Protein AF-A0A1W0A2E3-F1 (afdb_monomer)

Foldseek 3Di:
DLVVVCLVFVQPQLSVQLVVLDDAPDDVSSVVSSVVSVVVDDPVSVVRRVVLADDLQCLVVQCPDDPDNHDPVSSVVSVVVNPDDPVSSVVPD

Mean predicted aligned error: 9.78 Å

InterPro domains:
  IPR018020 Oxo-4-hydroxy-4-carboxy-5-ureidoimidazoline decarboxylase [PF09349] (3-93)
  IPR036778 Oxo-4-hydroxy-4-carboxy-5-ureidoimidazoline decarboxylase superfamily [G3DSA:1.10.3330.10] (1-93)
  IPR036778 Oxo-4-hydroxy-4-carboxy-5-ureidoimidazoline decarboxylase superfamily [SSF158694] (5-92)

Solvent-accessible surface area (backbone atoms only — not comparable to full-atom values): 5606 Å² total; per-residue (Å²): 104,70,66,62,38,39,75,75,39,45,17,68,65,47,38,49,48,54,64,69,61,56,81,64,92,44,71,69,53,43,52,53,52,48,54,58,31,59,74,70,53,52,74,67,43,50,53,42,26,58,68,61,54,80,56,74,83,46,52,78,70,25,61,80,35,101,86,51,73,57,51,75,64,58,43,58,71,45,48,74,65,67,68,50,56,71,72,62,56,65,71,74,114

Structure (mmCIF, N/CA/C/O backbone):
data_AF-A0A1W0A2E3-F1
#
_entry.id   AF-A0A1W0A2E3-F1
#
loop_
_atom_site.group_PDB
_atom_site.id
_atom_site.type_symbol
_atom_site.label_atom_id
_atom_site.label_alt_id
_atom_site.label_comp_id
_atom_site.label_asym_id
_atom_site.label_entity_id
_atom_site.label_seq_id
_atom_site.pdbx_PDB_ins_code
_atom_site.Cartn_x
_atom_site.Cartn_y
_atom_site.Cartn_z
_atom_site.occupancy
_atom_site.B_iso_or_equiv
_atom_site.auth_seq_id
_atom_site.auth_comp_id
_atom_site.auth_asym_id
_atom_site.auth_atom_id
_atom_site.pdbx_PDB_model_num
ATOM 1 N N . MET A 1 1 ? -10.979 8.572 -1.189 1.00 76.12 1 MET A N 1
ATOM 2 C CA . MET A 1 1 ? -10.375 7.562 -0.291 1.00 76.12 1 MET A CA 1
ATOM 3 C C . MET A 1 1 ? -9.746 6.413 -1.059 1.00 76.12 1 MET A C 1
ATOM 5 O O . MET A 1 1 ? -8.562 6.217 -0.873 1.00 76.12 1 MET A O 1
ATOM 9 N N . GLU A 1 2 ? -10.468 5.689 -1.922 1.00 86.38 2 GLU A N 1
ATOM 10 C CA . GLU A 1 2 ? -9.844 4.666 -2.787 1.00 86.38 2 GLU A CA 1
ATOM 11 C C . GLU A 1 2 ? -8.735 5.260 -3.668 1.00 86.38 2 GLU A C 1
ATOM 13 O O . GLU A 1 2 ? -7.612 4.779 -3.641 1.00 86.38 2 GLU A O 1
ATOM 18 N N . GLU A 1 3 ? -9.020 6.375 -4.345 1.00 84.12 3 GLU A N 1
ATOM 19 C CA . GLU A 1 3 ? -8.041 7.123 -5.149 1.00 84.12 3 GLU A CA 1
ATOM 20 C C . GLU A 1 3 ? -6.812 7.560 -4.330 1.00 84.12 3 GLU A C 1
ATOM 22 O O . GLU A 1 3 ? -5.686 7.336 -4.743 1.00 84.12 3 GLU A O 1
ATOM 27 N N . GLN A 1 4 ? -7.017 8.059 -3.107 1.00 86.31 4 GLN A N 1
ATOM 28 C CA . GLN A 1 4 ? -5.932 8.462 -2.197 1.00 86.31 4 GLN A CA 1
ATOM 29 C C . GLN A 1 4 ? -5.091 7.271 -1.704 1.00 86.31 4 GLN A C 1
ATOM 31 O O . GLN A 1 4 ? -3.897 7.406 -1.465 1.00 86.31 4 GLN A O 1
ATOM 36 N N . LEU A 1 5 ? -5.703 6.095 -1.532 1.00 88.94 5 LEU A N 1
ATOM 37 C CA . LEU A 1 5 ? -4.972 4.865 -1.222 1.00 88.94 5 LEU A CA 1
ATOM 38 C C . LEU A 1 5 ? -4.207 4.360 -2.452 1.00 88.94 5 LEU A C 1
ATOM 40 O O . LEU A 1 5 ? -3.102 3.853 -2.297 1.00 88.94 5 LEU A O 1
ATOM 44 N N . ARG A 1 6 ? -4.759 4.544 -3.658 1.00 87.94 6 ARG A N 1
ATOM 45 C CA . ARG A 1 6 ? -4.101 4.217 -4.932 1.00 87.94 6 ARG A CA 1
ATOM 46 C C . ARG A 1 6 ? -2.880 5.103 -5.196 1.00 87.94 6 ARG A C 1
ATOM 48 O O . ARG A 1 6 ? -1.900 4.613 -5.741 1.00 87.94 6 ARG A O 1
ATOM 55 N N . GLU A 1 7 ? -2.922 6.370 -4.780 1.00 83.94 7 GLU A N 1
ATOM 56 C CA . GLU A 1 7 ? -1.757 7.271 -4.787 1.00 83.94 7 GLU A CA 1
ATOM 57 C C . GLU A 1 7 ? -0.654 6.809 -3.819 1.00 83.94 7 GLU A C 1
ATOM 59 O O . GLU A 1 7 ? 0.520 7.045 -4.075 1.00 83.94 7 GLU A O 1
ATOM 64 N N . CYS A 1 8 ? -1.012 6.130 -2.722 1.00 86.12 8 CYS A N 1
ATOM 65 C CA . CYS A 1 8 ? -0.049 5.583 -1.760 1.00 86.12 8 CYS A CA 1
ATOM 66 C C . CYS A 1 8 ? 0.551 4.243 -2.215 1.00 86.12 8 CYS A C 1
ATOM 68 O O . CYS A 1 8 ? 1.708 3.955 -1.922 1.00 86.12 8 CYS A O 1
ATOM 70 N N . CYS A 1 9 ? -0.242 3.398 -2.876 1.00 90.38 9 CYS A N 1
ATOM 71 C CA . CYS A 1 9 ? 0.195 2.106 -3.390 1.00 90.38 9 CYS A CA 1
ATOM 72 C C . CYS A 1 9 ? -0.596 1.743 -4.650 1.00 90.38 9 CYS A C 1
ATOM 74 O O . CYS A 1 9 ? -1.827 1.653 -4.635 1.00 90.38 9 CYS A O 1
ATOM 76 N N . GLY A 1 10 ? 0.123 1.469 -5.740 1.00 90.81 10 GLY A N 1
ATOM 77 C CA . GLY A 1 10 ? -0.475 1.151 -7.036 1.00 90.81 10 GLY A CA 1
ATOM 78 C C . GLY A 1 10 ? -1.246 -0.172 -7.101 1.00 90.81 10 GLY A C 1
ATOM 79 O O . GLY A 1 10 ? -2.042 -0.351 -8.027 1.00 90.81 10 GLY A O 1
ATOM 80 N N . SER A 1 11 ? -1.042 -1.073 -6.129 1.00 96.50 11 SER A N 1
ATOM 81 C CA . SER A 1 11 ? -1.683 -2.393 -6.081 1.00 96.50 11 SER A CA 1
ATOM 82 C C . SER A 1 11 ? -3.180 -2.287 -5.794 1.00 96.50 11 SER A C 1
ATOM 84 O O . SER A 1 11 ? -3.609 -1.835 -4.728 1.00 96.50 11 SER A O 1
ATOM 86 N N . SER A 1 12 ? -3.994 -2.804 -6.711 1.00 95.69 12 SER A N 1
ATOM 87 C CA . SER A 1 12 ? -5.450 -2.847 -6.565 1.00 95.69 12 SER A CA 1
ATOM 88 C C . SER A 1 12 ? -5.872 -3.737 -5.389 1.00 95.69 12 SER A C 1
ATOM 90 O O . SER A 1 12 ? -6.829 -3.424 -4.673 1.00 95.69 12 SER A O 1
ATOM 92 N N . ARG A 1 13 ? -5.141 -4.834 -5.142 1.00 97.50 13 ARG A N 1
ATOM 93 C CA . ARG A 1 13 ? -5.389 -5.729 -4.000 1.00 97.50 13 ARG A CA 1
ATOM 94 C C . ARG A 1 13 ? -5.093 -5.037 -2.675 1.00 97.50 13 ARG A C 1
ATOM 96 O O . ARG A 1 13 ? -5.914 -5.131 -1.764 1.00 97.50 13 ARG A O 1
ATOM 103 N N . TRP A 1 14 ? -3.971 -4.327 -2.573 1.00 98.00 14 TRP A N 1
ATOM 104 C CA . TRP A 1 14 ? -3.624 -3.583 -1.362 1.00 98.00 14 TRP A CA 1
ATOM 105 C C . TRP A 1 14 ? -4.685 -2.536 -1.017 1.00 98.00 14 TRP A C 1
ATOM 107 O O . TRP A 1 14 ? -5.174 -2.492 0.113 1.00 98.00 14 TRP A O 1
ATOM 117 N N . VAL A 1 15 ? -5.119 -1.751 -2.011 1.00 96.81 15 VAL A N 1
ATOM 118 C CA . VAL A 1 15 ? -6.164 -0.731 -1.830 1.00 96.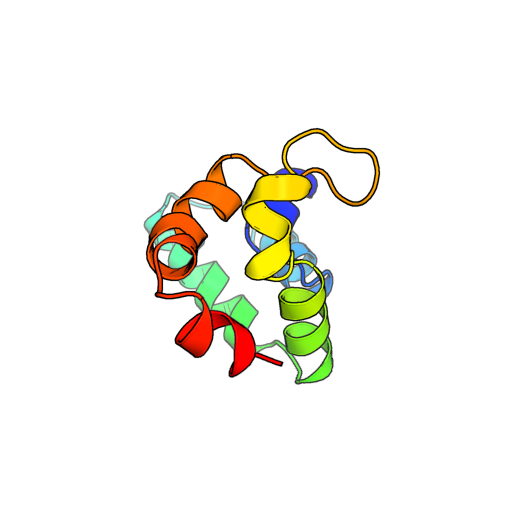81 15 VAL A CA 1
ATOM 119 C C . VAL A 1 15 ? -7.456 -1.357 -1.307 1.00 96.81 15 VAL A C 1
ATOM 121 O O . VAL A 1 15 ? -8.051 -0.838 -0.362 1.00 96.81 15 VAL A O 1
ATOM 124 N N . ARG A 1 16 ? -7.868 -2.504 -1.858 1.00 97.62 16 ARG A N 1
ATOM 125 C CA . ARG A 1 16 ? -9.052 -3.232 -1.386 1.00 97.62 16 ARG A CA 1
ATOM 126 C C . ARG A 1 16 ? -8.908 -3.697 0.064 1.00 97.62 16 ARG A C 1
ATOM 128 O O . ARG A 1 16 ? -9.801 -3.437 0.865 1.00 97.62 16 ARG A O 1
ATOM 135 N N . LEU A 1 17 ? -7.777 -4.311 0.414 1.00 97.62 17 LEU A N 1
ATOM 136 C CA . LEU A 1 17 ? -7.497 -4.751 1.785 1.00 97.62 17 LEU A CA 1
ATOM 137 C C . LEU A 1 17 ? -7.522 -3.580 2.775 1.00 97.62 17 LEU A C 1
ATOM 139 O O . LEU A 1 17 ? -8.033 -3.721 3.882 1.00 97.62 17 LEU A O 1
ATOM 143 N N . MET A 1 18 ? -7.018 -2.410 2.385 1.00 97.56 18 MET A N 1
ATOM 144 C CA . MET A 1 18 ? -7.070 -1.210 3.222 1.00 97.56 18 MET A CA 1
ATOM 145 C C . MET A 1 18 ? -8.490 -0.655 3.373 1.00 97.56 18 MET A C 1
ATOM 147 O O . MET A 1 18 ? -8.872 -0.227 4.463 1.00 97.56 18 MET A O 1
ATOM 151 N N . LEU A 1 19 ? -9.301 -0.675 2.313 1.00 96.88 19 LEU A N 1
ATOM 152 C CA . LEU A 1 19 ? -10.702 -0.246 2.379 1.00 96.88 19 LEU A CA 1
ATOM 153 C C . LEU A 1 19 ? -11.554 -1.160 3.268 1.00 96.88 19 LEU A C 1
ATOM 155 O O . LEU A 1 19 ? -12.447 -0.647 3.953 1.00 96.88 19 LEU A O 1
ATOM 159 N N . ASP A 1 20 ? -11.264 -2.463 3.267 1.00 97.12 20 ASP A N 1
ATOM 160 C CA . ASP A 1 20 ? -11.966 -3.488 4.047 1.00 97.12 20 ASP A CA 1
ATOM 161 C C . ASP A 1 20 ? -11.601 -3.445 5.545 1.00 97.12 20 ASP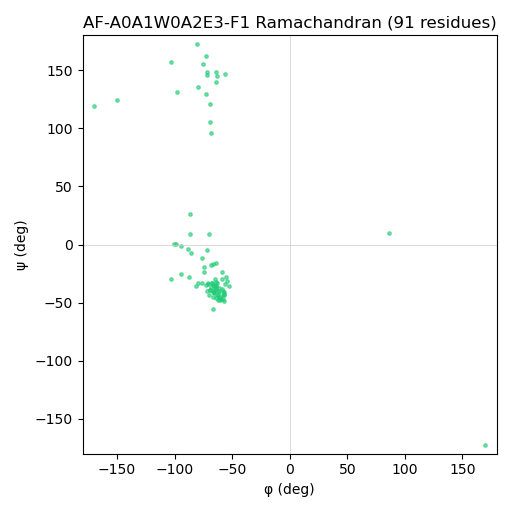 A C 1
ATOM 163 O O . ASP A 1 20 ? -12.403 -3.836 6.388 1.00 97.12 20 ASP A O 1
ATOM 167 N N . GLN A 1 21 ? -10.431 -2.905 5.906 1.00 95.25 21 GLN A N 1
ATOM 168 C CA . GLN A 1 21 ? -9.957 -2.793 7.298 1.00 95.25 21 GLN A CA 1
ATOM 169 C C . GLN A 1 21 ? -10.427 -1.523 8.035 1.00 95.25 21 GLN A C 1
ATOM 171 O O . GLN A 1 21 ? -9.964 -1.210 9.140 1.00 95.25 21 GLN A O 1
ATOM 176 N N . ARG A 1 22 ? -11.349 -0.771 7.430 1.00 92.44 22 ARG A N 1
ATOM 177 C CA . ARG A 1 22 ? -11.940 0.434 8.025 1.00 92.44 22 ARG A CA 1
ATOM 178 C C . ARG A 1 22 ? -12.972 0.092 9.114 1.00 92.44 22 ARG A C 1
ATOM 180 O O . ARG A 1 22 ? -13.610 -0.955 9.037 1.00 92.44 22 ARG A O 1
ATOM 187 N N . PRO A 1 23 ? -13.226 1.009 10.069 1.00 95.06 23 PRO A N 1
ATOM 188 C CA . PRO A 1 23 ? -12.569 2.309 10.251 1.00 95.06 23 PRO A CA 1
ATOM 189 C C . PRO A 1 23 ? -11.139 2.184 10.801 1.00 95.06 23 PRO A C 1
ATOM 191 O O . PRO A 1 23 ? -10.757 1.147 11.337 1.00 95.06 23 PRO A O 1
ATOM 194 N N . PHE A 1 24 ? -10.355 3.255 10.659 1.00 94.81 24 PHE A N 1
ATOM 195 C CA . PHE A 1 24 ? -9.046 3.381 11.301 1.00 94.81 24 PHE A CA 1
ATOM 196 C C . PHE A 1 24 ? -9.185 4.202 12.579 1.00 94.81 24 PHE A C 1
ATOM 198 O O . PHE A 1 24 ? -9.774 5.283 12.549 1.00 94.81 24 PHE A O 1
ATOM 205 N N . GLU A 1 25 ? -8.631 3.713 13.685 1.00 94.31 25 GLU A N 1
ATOM 206 C CA . GLU A 1 25 ? -8.682 4.421 14.975 1.00 94.31 25 GLU A CA 1
ATOM 207 C C . GLU A 1 25 ? -7.723 5.622 15.025 1.00 94.31 25 GLU A C 1
ATOM 209 O O . GLU A 1 25 ? -7.888 6.541 15.825 1.00 94.31 25 GLU A O 1
ATOM 214 N N . GLY A 1 26 ? -6.728 5.639 14.138 1.00 94.69 26 GLY A N 1
ATOM 215 C CA . GLY A 1 26 ? -5.739 6.699 14.004 1.00 94.69 26 GLY A CA 1
ATOM 216 C C . GLY A 1 26 ? -4.605 6.286 13.069 1.00 94.69 26 GLY A C 1
ATOM 217 O O . GLY A 1 26 ? -4.652 5.226 12.443 1.00 94.69 26 GLY A O 1
ATOM 218 N N . LEU A 1 27 ? -3.564 7.117 12.985 1.00 93.62 27 LEU A N 1
ATOM 219 C CA . LEU A 1 27 ? -2.434 6.884 12.080 1.00 93.62 27 LEU A CA 1
ATOM 220 C C . LEU A 1 27 ? -1.683 5.576 12.385 1.00 93.62 27 LEU A C 1
ATOM 222 O O . LEU A 1 27 ? -1.312 4.861 11.461 1.00 93.62 27 LEU A O 1
ATOM 226 N N . GLU A 1 28 ? -1.469 5.248 13.660 1.00 96.50 28 GLU A N 1
ATOM 227 C CA . GLU A 1 28 ? -0.742 4.028 14.042 1.00 96.50 28 GLU A CA 1
ATOM 228 C C . GLU A 1 28 ? -1.535 2.753 13.724 1.00 96.50 28 GLU A C 1
ATOM 230 O O . GLU A 1 28 ? -0.967 1.789 13.213 1.00 96.50 28 GLU A O 1
ATOM 235 N N . ASP A 1 29 ? -2.856 2.772 13.928 1.00 96.81 29 ASP A N 1
ATOM 236 C CA . ASP A 1 29 ? -3.743 1.681 13.504 1.00 96.81 29 ASP A CA 1
ATOM 237 C C . ASP A 1 29 ? -3.730 1.522 11.974 1.00 96.81 29 ASP A C 1
ATOM 239 O O . ASP A 1 29 ? -3.571 0.417 11.460 1.00 96.81 29 ASP A O 1
ATOM 243 N N . MET A 1 30 ? -3.785 2.634 11.232 1.00 95.31 30 MET A N 1
ATOM 244 C CA . MET A 1 30 ? -3.686 2.620 9.770 1.00 95.31 30 MET A CA 1
ATOM 245 C C . MET A 1 30 ? -2.352 2.030 9.282 1.00 95.31 30 MET A C 1
ATOM 247 O O . MET A 1 30 ? -2.358 1.206 8.370 1.00 95.31 30 MET A O 1
ATOM 251 N N . LYS A 1 31 ? -1.214 2.410 9.880 1.00 95.62 31 LYS A N 1
ATOM 252 C CA . LYS A 1 31 ? 0.107 1.860 9.521 1.00 95.62 31 LYS A CA 1
ATOM 253 C C . LYS A 1 31 ? 0.190 0.362 9.790 1.00 95.62 31 LYS A C 1
ATOM 255 O O . LYS A 1 31 ? 0.684 -0.383 8.951 1.00 95.62 31 LYS A O 1
ATOM 260 N N . LYS A 1 32 ? -0.313 -0.088 10.940 1.00 97.44 32 LYS A N 1
ATOM 261 C CA . LYS A 1 32 ? -0.335 -1.512 11.283 1.00 97.44 32 LYS A CA 1
ATOM 262 C C . LYS A 1 32 ? -1.154 -2.314 10.265 1.00 97.44 32 LYS A C 1
ATOM 264 O O . LYS A 1 32 ? -0.669 -3.312 9.743 1.00 97.44 32 LYS A O 1
ATOM 269 N N . LYS A 1 33 ? -2.353 -1.837 9.931 1.00 97.56 33 LYS A N 1
ATOM 270 C CA . LYS A 1 33 ? -3.247 -2.453 8.936 1.00 97.56 33 LYS A CA 1
ATOM 271 C C . LYS A 1 33 ? -2.659 -2.450 7.520 1.00 97.56 33 LYS A C 1
ATOM 273 O O . LYS A 1 33 ? -2.876 -3.397 6.766 1.00 97.56 33 LYS A O 1
ATOM 278 N N . ALA A 1 34 ? -1.864 -1.433 7.180 1.00 96.50 34 ALA A N 1
ATOM 279 C CA . ALA A 1 34 ? -1.086 -1.401 5.941 1.00 96.50 34 ALA A CA 1
ATOM 280 C C . ALA A 1 34 ? -0.025 -2.510 5.903 1.00 96.50 34 ALA A C 1
ATOM 282 O O . ALA A 1 34 ? 0.032 -3.251 4.928 1.00 96.50 34 ALA A O 1
ATOM 283 N N . MET A 1 35 ? 0.739 -2.702 6.984 1.00 96.75 35 MET A N 1
ATOM 284 C CA . MET A 1 35 ? 1.718 -3.797 7.071 1.00 96.75 35 MET A CA 1
ATOM 285 C C . MET A 1 35 ? 1.054 -5.181 6.974 1.00 96.75 35 MET A C 1
ATOM 287 O O . MET A 1 35 ? 1.595 -6.100 6.362 1.00 96.75 35 MET A O 1
ATOM 291 N N . GLU A 1 36 ? -0.133 -5.341 7.563 1.00 97.38 36 GLU A N 1
ATOM 292 C CA . GLU A 1 36 ? -0.929 -6.569 7.448 1.00 97.38 36 GLU A CA 1
ATOM 293 C C . GLU A 1 36 ? -1.461 -6.790 6.020 1.00 97.38 36 GLU A C 1
ATOM 295 O O . GLU A 1 36 ? -1.570 -7.935 5.575 1.00 97.38 36 GLU A O 1
ATOM 300 N N . ALA A 1 37 ? -1.775 -5.718 5.285 1.00 97.31 37 ALA A N 1
ATOM 301 C CA . ALA A 1 37 ? -2.147 -5.789 3.873 1.00 97.31 37 ALA A CA 1
ATOM 302 C C . ALA A 1 37 ? -0.946 -6.161 2.986 1.00 97.31 37 ALA A C 1
ATOM 304 O O . ALA A 1 37 ? -1.080 -7.039 2.133 1.00 97.31 37 ALA A O 1
ATOM 305 N N . ASP A 1 38 ? 0.230 -5.573 3.230 1.00 95.75 38 ASP A N 1
ATOM 306 C CA . ASP A 1 38 ? 1.483 -5.872 2.519 1.00 95.75 38 ASP A CA 1
ATOM 307 C C . ASP A 1 38 ? 1.848 -7.359 2.615 1.00 95.75 38 ASP A C 1
ATOM 309 O O . ASP A 1 38 ? 2.208 -7.993 1.621 1.00 95.75 38 ASP A O 1
ATOM 313 N N . ALA A 1 39 ? 1.691 -7.947 3.805 1.00 97.19 39 ALA A N 1
ATOM 314 C CA . ALA A 1 39 ? 1.967 -9.361 4.055 1.00 97.19 39 ALA A CA 1
ATOM 315 C C . ALA A 1 39 ? 1.047 -10.324 3.276 1.00 97.19 39 ALA A C 1
ATOM 317 O O . ALA A 1 39 ? 1.346 -11.513 3.171 1.00 97.19 39 ALA A O 1
ATOM 318 N N . GLN A 1 40 ? -0.071 -9.829 2.735 1.00 97.19 40 GLN A N 1
ATOM 319 C CA . GLN A 1 40 ? -1.041 -10.601 1.953 1.00 97.19 40 GLN A CA 1
ATOM 320 C C . GLN A 1 40 ? -0.894 -10.409 0.438 1.00 97.19 40 GLN A C 1
ATOM 322 O O . GLN A 1 40 ? -1.696 -10.972 -0.323 1.00 97.19 40 GLN A O 1
ATOM 327 N N . LEU A 1 41 ? 0.070 -9.598 -0.003 1.00 97.50 41 LEU A N 1
ATOM 328 C CA . LEU A 1 41 ? 0.325 -9.348 -1.416 1.00 97.50 41 LEU A CA 1
ATOM 329 C C . LEU A 1 41 ? 1.120 -10.492 -2.041 1.00 97.50 41 LEU A C 1
ATOM 331 O O . LEU A 1 41 ? 2.108 -10.987 -1.496 1.00 97.50 41 LEU A O 1
ATOM 335 N N . THR A 1 42 ? 0.679 -10.902 -3.222 1.00 97.44 42 THR A N 1
ATOM 336 C CA . THR A 1 42 ? 1.404 -11.829 -4.086 1.00 97.44 42 THR A CA 1
ATOM 337 C C . THR A 1 42 ? 2.488 -11.094 -4.871 1.00 97.44 42 THR A C 1
ATOM 339 O O . THR A 1 42 ? 2.573 -9.865 -4.868 1.00 97.44 42 THR A O 1
ATOM 342 N N . ARG A 1 43 ? 3.324 -11.849 -5.589 1.00 96.38 43 ARG A N 1
ATOM 343 C CA . ARG A 1 43 ? 4.321 -11.271 -6.496 1.00 96.38 43 ARG A CA 1
ATOM 344 C C . ARG A 1 43 ? 3.659 -10.371 -7.540 1.00 96.38 43 ARG A C 1
ATOM 346 O O . ARG A 1 43 ? 4.189 -9.311 -7.851 1.00 96.38 43 ARG A O 1
ATOM 353 N N . GLU A 1 44 ? 2.523 -10.793 -8.077 1.00 96.62 44 GLU A N 1
ATOM 354 C CA . GLU A 1 44 ? 1.780 -10.077 -9.110 1.00 96.62 44 GLU A CA 1
ATOM 355 C C . GLU A 1 44 ? 1.236 -8.748 -8.578 1.00 96.62 44 GLU A C 1
ATOM 357 O O . GLU A 1 44 ? 1.331 -7.731 -9.263 1.00 96.62 44 GLU A O 1
ATOM 362 N N . ASP A 1 45 ? 0.759 -8.735 -7.332 1.00 96.25 45 ASP A N 1
ATOM 363 C CA . ASP A 1 45 ? 0.290 -7.515 -6.669 1.00 96.25 45 ASP A CA 1
ATOM 364 C C . ASP A 1 45 ? 1.431 -6.510 -6.448 1.00 96.25 45 ASP A C 1
ATOM 366 O O . ASP A 1 45 ? 1.248 -5.307 -6.641 1.00 96.25 45 ASP A O 1
ATOM 370 N N . TRP A 1 46 ? 2.625 -6.996 -6.088 1.00 93.75 46 TRP A N 1
ATOM 371 C CA . TRP A 1 46 ? 3.822 -6.159 -5.975 1.00 93.75 46 TRP A CA 1
ATOM 372 C C . TRP A 1 46 ? 4.271 -5.601 -7.328 1.00 93.75 46 TRP A C 1
ATOM 374 O O . TRP A 1 46 ? 4.618 -4.426 -7.424 1.00 93.75 46 TRP A O 1
ATOM 384 N N . LEU A 1 47 ? 4.234 -6.411 -8.390 1.00 91.81 47 LEU A N 1
ATOM 385 C CA . LEU A 1 47 ? 4.567 -5.948 -9.740 1.00 91.81 47 LEU A CA 1
ATOM 386 C C . LEU A 1 47 ? 3.577 -4.889 -10.243 1.00 91.81 47 LEU A C 1
ATOM 388 O O . LEU A 1 47 ? 4.002 -3.932 -10.889 1.00 91.81 47 LEU A O 1
ATOM 392 N N . GLU A 1 48 ? 2.287 -5.017 -9.920 1.00 90.75 48 GLU A N 1
ATOM 393 C CA . GLU A 1 48 ? 1.290 -3.976 -10.200 1.00 90.75 48 GLU A CA 1
ATOM 394 C C . GLU A 1 48 ? 1.631 -2.670 -9.470 1.00 90.75 48 GLU A C 1
ATOM 396 O O . GLU A 1 48 ? 1.617 -1.605 -10.090 1.00 90.75 48 GLU A O 1
ATOM 401 N N . ALA A 1 49 ? 1.982 -2.746 -8.180 1.00 90.69 49 ALA A N 1
ATOM 402 C CA . ALA A 1 49 ? 2.382 -1.573 -7.404 1.00 90.69 49 ALA A CA 1
ATOM 403 C C . ALA A 1 49 ? 3.588 -0.865 -8.033 1.00 90.69 49 ALA A C 1
ATOM 405 O O . ALA A 1 49 ? 3.549 0.346 -8.235 1.00 90.69 49 ALA A O 1
ATOM 406 N N . PHE A 1 50 ? 4.626 -1.612 -8.417 1.00 87.56 50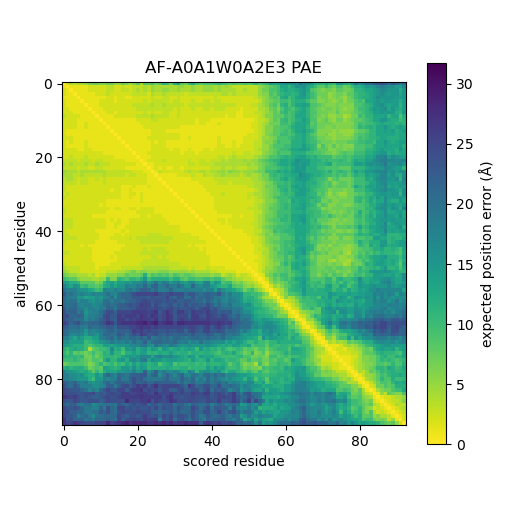 PHE A N 1
ATOM 407 C CA . PHE A 1 50 ? 5.817 -1.033 -9.042 1.00 87.56 50 PHE A CA 1
ATOM 408 C C . PHE A 1 50 ? 5.525 -0.415 -10.412 1.00 87.56 50 PHE A C 1
ATOM 410 O O . PHE A 1 50 ? 6.000 0.681 -10.695 1.00 87.56 50 PHE A O 1
ATOM 417 N N . ALA A 1 51 ? 4.703 -1.062 -11.241 1.00 85.25 51 ALA A N 1
ATOM 418 C CA . ALA A 1 51 ? 4.334 -0.555 -12.566 1.00 85.25 51 ALA A CA 1
ATOM 419 C C . ALA A 1 51 ? 3.449 0.707 -12.523 1.00 85.25 51 ALA A C 1
ATOM 421 O O . ALA A 1 51 ? 3.300 1.417 -13.530 1.00 85.25 51 ALA A O 1
ATOM 422 N N . ALA A 1 52 ? 2.825 0.994 -11.379 1.00 82.69 52 ALA A N 1
ATOM 423 C CA . ALA A 1 52 ? 2.065 2.221 -11.199 1.00 82.69 52 ALA A CA 1
ATOM 424 C C . ALA A 1 52 ? 2.982 3.451 -11.177 1.00 82.69 52 ALA A C 1
ATOM 426 O O . ALA A 1 52 ? 2.620 4.464 -11.785 1.00 82.69 52 ALA A O 1
ATOM 427 N N . HIS A 1 53 ? 4.179 3.327 -10.597 1.00 72.19 53 HIS A N 1
ATOM 428 C CA . HIS A 1 53 ? 5.130 4.426 -10.478 1.00 72.19 53 HIS A CA 1
ATOM 429 C C . HIS A 1 53 ? 5.777 4.794 -11.824 1.00 72.19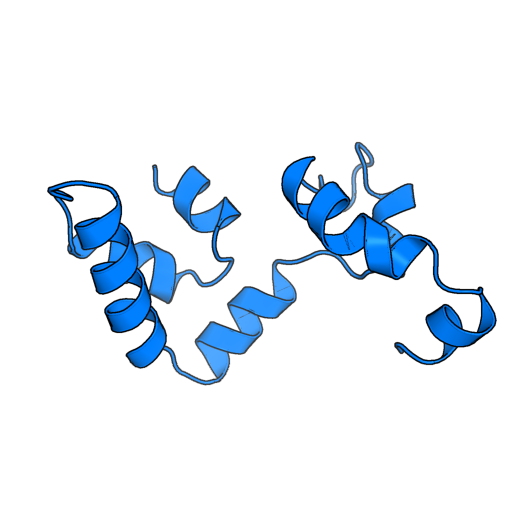 53 HIS A C 1
ATOM 431 O O . HIS A 1 53 ? 5.996 3.934 -12.682 1.00 72.19 53 HIS A O 1
ATOM 437 N N . PRO A 1 54 ? 6.078 6.081 -12.039 1.00 67.19 54 PRO A N 1
ATOM 438 C CA . PRO A 1 54 ? 6.834 6.532 -13.198 1.00 67.19 54 PRO A CA 1
ATOM 439 C C . PRO A 1 54 ? 8.310 6.132 -13.096 1.00 67.19 54 PRO A C 1
ATOM 441 O O . PRO A 1 54 ? 8.891 6.081 -12.009 1.00 67.19 54 PRO A O 1
ATOM 444 N N . GLU A 1 55 ? 8.921 5.882 -14.253 1.00 66.81 55 GLU A N 1
ATOM 445 C CA . GLU A 1 55 ? 10.361 5.650 -14.364 1.00 66.81 55 GLU A CA 1
ATOM 446 C C . GLU A 1 55 ? 11.154 6.904 -13.959 1.00 66.81 55 GLU A C 1
ATOM 448 O O . GLU A 1 55 ? 10.822 8.020 -14.362 1.00 66.81 55 GLU A O 1
ATOM 453 N N . VAL A 1 56 ? 12.265 6.700 -13.243 1.00 61.00 56 VAL A N 1
ATOM 454 C CA . VAL A 1 56 ? 13.117 7.759 -12.661 1.00 61.00 56 VAL A CA 1
ATOM 455 C C . VAL A 1 56 ? 13.567 8.813 -13.676 1.00 61.00 56 VAL A C 1
ATOM 457 O O . VAL A 1 56 ? 13.653 9.999 -13.355 1.00 61.00 56 VAL A O 1
ATOM 460 N N . LYS A 1 57 ? 13.837 8.406 -14.921 1.00 53.97 57 LYS A N 1
ATOM 461 C CA . LYS A 1 57 ? 14.282 9.317 -15.989 1.00 53.97 57 LYS A CA 1
ATOM 462 C C . LYS A 1 57 ? 13.170 10.252 -16.460 1.00 53.97 57 LYS A C 1
ATOM 464 O O . LYS A 1 57 ? 13.435 11.417 -16.744 1.00 53.97 57 LYS A O 1
ATOM 469 N N . ASN A 1 58 ? 11.929 9.774 -16.459 1.00 54.41 58 ASN A N 1
ATOM 470 C CA . ASN A 1 58 ? 10.790 10.528 -16.971 1.00 54.41 58 ASN A CA 1
ATOM 471 C C . ASN A 1 58 ? 10.196 11.465 -15.909 1.00 54.41 58 ASN A C 1
ATOM 473 O O . ASN A 1 58 ? 9.391 12.334 -16.232 1.00 54.41 58 ASN A O 1
ATOM 477 N N . CYS A 1 59 ? 10.644 11.390 -14.650 1.00 54.81 59 CYS A N 1
ATOM 478 C CA . CYS A 1 59 ? 10.125 12.227 -13.567 1.00 54.81 59 CYS A CA 1
ATOM 479 C C . CYS A 1 59 ? 10.257 13.737 -13.778 1.00 54.81 59 CYS A C 1
ATOM 481 O O . CYS A 1 59 ? 9.487 14.486 -13.185 1.00 54.81 59 CYS A O 1
ATOM 483 N N . LYS A 1 60 ? 11.196 14.209 -14.608 1.00 52.31 60 LYS A N 1
ATOM 484 C CA . LYS A 1 60 ? 11.302 15.636 -14.972 1.00 52.31 60 LYS A CA 1
ATO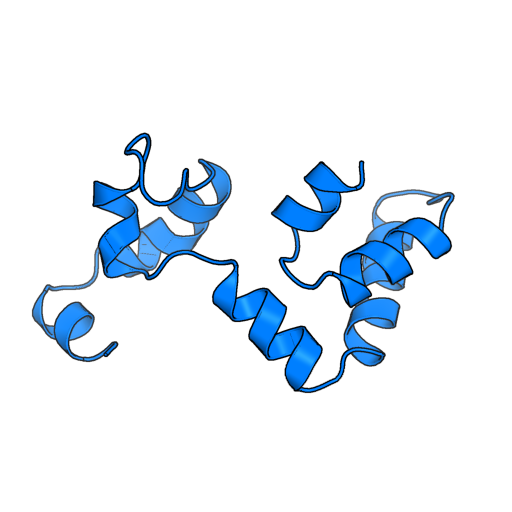M 485 C C . LYS A 1 60 ? 10.432 16.017 -16.175 1.00 52.31 60 LYS A C 1
ATOM 487 O O . LYS A 1 60 ? 10.021 17.169 -16.274 1.00 52.31 60 LYS A O 1
ATOM 492 N N . GLU A 1 61 ? 10.159 15.073 -17.072 1.00 51.81 61 GLU A N 1
ATOM 493 C CA . GLU A 1 61 ? 9.476 15.296 -18.356 1.00 51.81 61 GLU A CA 1
ATOM 494 C C . GLU A 1 61 ? 7.957 15.051 -18.270 1.00 51.81 61 GLU A C 1
ATOM 496 O O . GLU A 1 61 ? 7.174 15.665 -19.002 1.00 51.81 61 GLU A O 1
ATOM 501 N N . ASP A 1 62 ? 7.526 14.218 -17.321 1.00 50.41 62 ASP A N 1
ATOM 502 C CA . ASP A 1 62 ? 6.135 13.792 -17.128 1.00 50.41 62 ASP A CA 1
ATOM 503 C C . ASP A 1 62 ? 5.356 14.636 -16.095 1.00 50.41 62 ASP A C 1
ATOM 505 O O . ASP A 1 62 ? 4.152 14.443 -15.900 1.00 50.41 62 ASP A O 1
ATOM 509 N N . ILE A 1 63 ? 5.984 15.639 -15.460 1.00 49.03 63 ILE A N 1
ATOM 510 C CA . ILE A 1 63 ? 5.261 16.596 -14.601 1.00 49.03 63 ILE A CA 1
ATOM 511 C C . ILE A 1 63 ? 4.361 17.471 -15.487 1.00 49.03 63 ILE A C 1
ATOM 513 O O . ILE A 1 63 ? 4.785 18.475 -16.057 1.00 49.03 63 ILE A O 1
ATOM 517 N N . GLY A 1 64 ? 3.087 17.089 -15.594 1.00 49.53 64 GLY A N 1
ATOM 518 C CA . GLY A 1 64 ? 2.057 17.852 -16.303 1.00 49.53 64 GLY A CA 1
ATOM 519 C C . GLY A 1 64 ? 1.954 17.589 -17.810 1.00 49.53 64 GLY A C 1
ATOM 520 O O . GLY A 1 64 ? 1.209 18.300 -18.489 1.00 49.53 64 GLY A O 1
ATOM 521 N N . THR A 1 65 ? 2.637 16.575 -18.351 1.00 43.53 65 THR A N 1
ATOM 522 C CA . THR A 1 65 ? 2.481 16.152 -19.754 1.00 43.53 65 THR A CA 1
ATOM 523 C C . THR A 1 65 ? 1.640 14.871 -19.871 1.00 43.53 65 THR A C 1
ATOM 525 O O . THR A 1 65 ? 1.422 14.125 -18.921 1.00 43.53 65 THR A O 1
ATOM 528 N N . LYS A 1 66 ? 1.048 14.654 -21.051 1.00 44.19 66 LYS A N 1
ATOM 529 C CA . LYS A 1 66 ? -0.116 13.774 -21.284 1.00 44.19 66 LYS A CA 1
ATOM 530 C C . LYS A 1 66 ? 0.130 12.254 -21.153 1.00 44.19 66 LYS A C 1
ATOM 532 O O . LYS A 1 66 ? -0.759 11.499 -21.542 1.00 44.19 66 LYS A O 1
ATOM 537 N N . LYS A 1 67 ? 1.288 11.780 -20.671 1.00 47.66 67 LYS A N 1
ATOM 538 C CA . LYS A 1 67 ? 1.613 10.336 -20.645 1.00 47.66 67 LYS A CA 1
ATOM 539 C C . LYS A 1 67 ? 1.487 9.652 -19.279 1.00 47.66 67 LYS A C 1
ATOM 541 O O . LYS A 1 67 ? 1.083 8.496 -19.265 1.00 47.66 67 LYS A O 1
ATOM 546 N N . LYS A 1 68 ? 1.687 10.350 -18.161 1.00 50.25 68 LYS A N 1
ATOM 547 C CA . LYS A 1 68 ? 1.228 9.975 -16.807 1.00 50.25 68 LYS A CA 1
ATOM 548 C C . LYS A 1 68 ? 1.478 11.196 -15.922 1.00 50.25 68 LYS A C 1
ATOM 550 O O . LYS A 1 68 ? 2.611 11.641 -15.827 1.00 50.25 68 LYS A O 1
ATOM 555 N N . VAL A 1 69 ? 0.439 11.771 -15.316 1.00 52.31 69 VAL A N 1
ATOM 556 C CA . VAL A 1 69 ? 0.626 12.879 -14.366 1.00 52.31 69 VAL A CA 1
ATOM 557 C C . VAL A 1 69 ? 1.284 12.295 -13.125 1.00 52.31 69 VAL A C 1
ATOM 559 O O . VAL A 1 69 ? 0.632 11.592 -12.362 1.00 52.31 69 VAL A O 1
ATOM 562 N N . ILE A 1 70 ? 2.574 12.558 -12.955 1.00 57.72 70 ILE A N 1
ATOM 563 C CA . ILE A 1 70 ? 3.295 12.190 -11.739 1.00 57.72 70 ILE A CA 1
ATOM 564 C C . ILE A 1 70 ? 2.839 13.132 -10.633 1.00 57.72 70 ILE A C 1
ATOM 566 O O . ILE A 1 70 ? 2.818 14.356 -10.818 1.00 57.72 70 ILE A O 1
ATOM 570 N N . SER A 1 71 ? 2.455 12.584 -9.485 1.00 64.19 71 SER A N 1
ATOM 571 C CA . SER A 1 71 ? 2.091 13.415 -8.345 1.00 64.19 71 SER A CA 1
ATOM 572 C C . SER A 1 71 ? 3.314 14.210 -7.866 1.00 64.19 71 SER A C 1
ATOM 574 O O . SER A 1 71 ? 4.462 13.768 -7.936 1.00 64.19 71 SER A O 1
ATOM 576 N N . LYS A 1 72 ? 3.086 15.415 -7.330 1.00 65.12 72 LYS A N 1
ATOM 577 C CA . LYS A 1 72 ? 4.161 16.229 -6.729 1.00 65.12 72 LYS A CA 1
ATOM 578 C C . LYS A 1 72 ? 4.915 15.461 -5.630 1.00 65.12 72 LYS A C 1
ATOM 580 O O . LYS A 1 72 ? 6.089 15.733 -5.396 1.00 65.12 72 LYS A O 1
ATOM 585 N N . TRP A 1 73 ? 4.230 14.523 -4.977 1.00 60.16 73 TRP A N 1
ATOM 586 C CA . TRP A 1 73 ? 4.787 13.629 -3.970 1.00 60.16 73 TRP A CA 1
ATOM 587 C C . TRP A 1 73 ? 5.806 12.665 -4.594 1.00 60.16 73 TRP A C 1
ATOM 589 O O . TRP A 1 73 ? 6.969 12.693 -4.198 1.00 60.16 73 TRP A O 1
ATOM 599 N N . GLU A 1 74 ? 5.435 11.900 -5.620 1.00 62.41 74 GLU A N 1
ATOM 600 C CA . GLU A 1 74 ? 6.349 10.961 -6.295 1.00 62.41 74 GLU A CA 1
ATOM 601 C C . GLU A 1 74 ? 7.591 11.663 -6.868 1.00 62.41 74 GLU A C 1
ATOM 603 O O . GLU A 1 74 ? 8.715 11.179 -6.732 1.00 62.41 74 GLU A O 1
ATOM 608 N N . ALA A 1 75 ? 7.418 12.854 -7.452 1.00 65.00 75 ALA A N 1
ATOM 609 C CA . ALA A 1 75 ? 8.542 13.645 -7.953 1.00 65.00 75 ALA A CA 1
ATOM 610 C C . ALA A 1 75 ? 9.500 14.083 -6.828 1.00 65.00 75 ALA A C 1
ATOM 612 O O . ALA A 1 75 ? 10.711 14.176 -7.037 1.00 65.00 75 ALA A O 1
ATOM 613 N N . GLN A 1 76 ? 8.975 14.344 -5.627 1.00 67.50 76 GLN A N 1
ATOM 614 C CA . GLN A 1 76 ? 9.780 14.68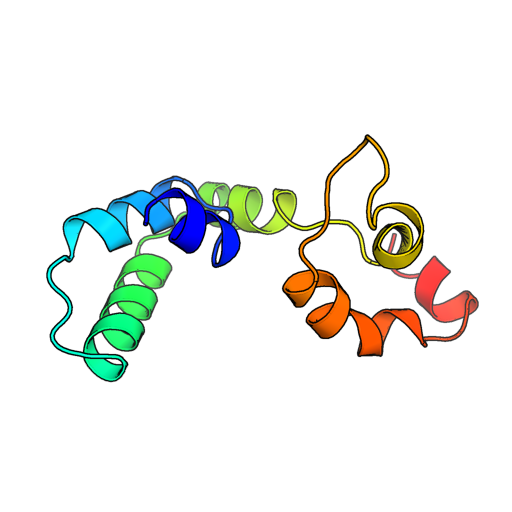2 -4.456 1.00 67.50 76 GLN A CA 1
ATOM 615 C C . GLN A 1 76 ? 10.538 13.459 -3.919 1.00 67.50 76 GLN A C 1
ATOM 617 O O . GLN A 1 76 ? 11.715 13.594 -3.584 1.00 67.50 76 GLN A O 1
ATOM 622 N N . GLU A 1 77 ? 9.920 12.278 -3.888 1.00 68.62 77 GLU A N 1
ATOM 623 C CA . GLU A 1 77 ? 10.575 11.026 -3.473 1.00 68.62 77 GLU A CA 1
ATOM 624 C C . GLU A 1 77 ? 11.741 10.653 -4.389 1.00 68.62 77 GLU A C 1
ATOM 626 O O . GLU A 1 77 ? 12.812 10.270 -3.919 1.00 68.62 77 GLU A O 1
ATOM 631 N N . GLN A 1 78 ? 11.575 10.844 -5.6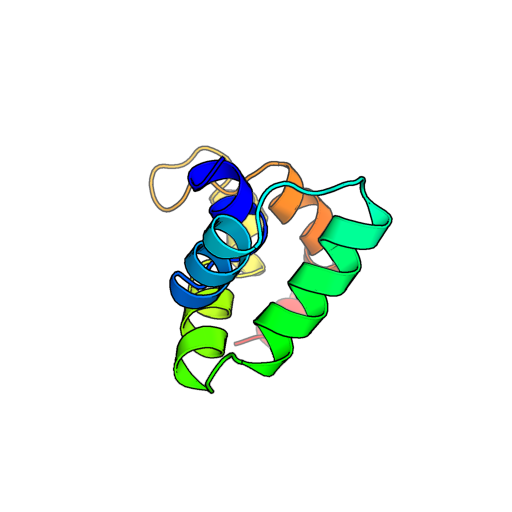98 1.00 63.34 78 GLN A N 1
ATOM 632 C CA . GLN A 1 78 ? 12.604 10.509 -6.683 1.00 63.34 78 GLN A CA 1
ATOM 633 C C . GLN A 1 78 ? 13.599 11.650 -6.955 1.00 63.34 78 GLN A C 1
ATOM 635 O O . GLN A 1 78 ? 14.588 11.463 -7.668 1.00 63.34 78 GLN A O 1
ATOM 640 N N . SER A 1 79 ? 13.400 12.827 -6.352 1.00 65.62 79 SER A N 1
ATOM 641 C CA . SER A 1 79 ? 14.262 14.000 -6.556 1.00 65.62 79 SER A CA 1
ATOM 642 C C . SER A 1 79 ? 15.731 13.757 -6.186 1.00 65.62 79 SER A C 1
ATOM 644 O O . SER A 1 79 ? 16.619 14.332 -6.816 1.00 65.62 79 SER A O 1
ATOM 646 N N . GLY A 1 80 ? 15.996 12.872 -5.217 1.00 63.62 80 GLY A N 1
ATOM 647 C CA . GLY A 1 80 ? 17.350 12.466 -4.833 1.00 63.62 80 GLY A CA 1
ATOM 648 C C . GLY A 1 80 ? 18.048 11.594 -5.882 1.00 63.62 80 GLY A C 1
ATOM 649 O O . GLY A 1 80 ? 19.253 11.723 -6.074 1.00 63.62 80 GLY A O 1
ATOM 650 N N . ALA A 1 81 ? 17.296 10.760 -6.608 1.00 62.03 81 ALA A N 1
ATOM 651 C CA . ALA A 1 81 ? 17.822 9.940 -7.701 1.00 62.03 81 ALA A CA 1
ATOM 652 C C . ALA A 1 81 ? 17.988 10.752 -8.997 1.00 62.03 81 ALA A C 1
ATOM 654 O O . ALA A 1 81 ? 18.942 10.555 -9.743 1.00 62.03 81 ALA A O 1
ATOM 655 N N . ALA A 1 82 ? 17.115 11.735 -9.238 1.00 54.97 82 ALA A N 1
ATOM 656 C CA . ALA A 1 82 ? 17.142 12.589 -10.427 1.00 54.97 82 ALA A CA 1
ATOM 657 C C . ALA A 1 82 ? 18.298 13.619 -10.461 1.00 54.97 82 ALA A C 1
ATOM 659 O O . ALA A 1 82 ? 18.432 14.361 -11.442 1.00 54.97 82 ALA A O 1
ATOM 660 N N . GLN A 1 83 ? 19.097 13.706 -9.391 1.00 55.19 83 GLN A N 1
ATOM 661 C CA . GLN A 1 83 ? 20.346 14.480 -9.321 1.00 55.19 83 GLN A CA 1
ATOM 662 C C . GLN A 1 83 ? 21.599 13.613 -9.523 1.00 55.19 83 GLN A C 1
ATOM 664 O O . GLN A 1 83 ? 22.708 14.143 -9.480 1.00 55.19 83 GLN A O 1
ATOM 669 N N . ALA A 1 84 ?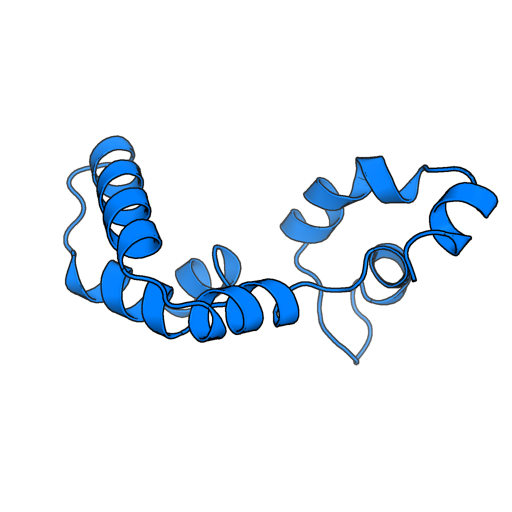 21.443 12.303 -9.738 1.00 58.75 84 ALA A N 1
ATOM 670 C CA . ALA A 1 84 ? 22.561 11.437 -10.083 1.00 58.75 84 ALA A CA 1
ATOM 671 C C . ALA A 1 84 ? 23.172 11.854 -11.433 1.00 58.75 84 ALA A C 1
ATOM 673 O O . ALA A 1 84 ? 22.461 12.304 -12.335 1.00 58.75 84 ALA A O 1
ATOM 674 N N . GLU A 1 85 ? 24.496 11.719 -11.562 1.00 54.28 85 GLU A N 1
ATOM 675 C CA . GLU A 1 85 ? 25.207 11.997 -12.813 1.00 54.28 85 GLU A CA 1
ATOM 676 C C . GLU A 1 85 ? 24.624 11.164 -13.966 1.00 54.28 85 GLU A C 1
ATOM 678 O O . GLU A 1 85 ? 24.205 10.023 -13.775 1.00 54.28 85 GLU A O 1
ATOM 683 N N . GLU A 1 86 ? 24.623 11.713 -15.181 1.00 56.97 86 GLU A N 1
ATOM 684 C CA . GLU A 1 86 ? 23.977 11.117 -16.362 1.00 56.97 86 GLU A CA 1
ATOM 685 C C . GLU A 1 86 ? 24.431 9.675 -16.652 1.00 56.97 86 GLU A C 1
ATOM 687 O O . GLU A 1 86 ? 23.628 8.828 -17.036 1.00 56.97 86 GLU A O 1
ATOM 692 N N . LYS A 1 87 ? 25.689 9.362 -16.325 1.00 54.31 87 LYS A N 1
ATOM 693 C CA . LYS A 1 87 ? 26.261 8.013 -16.408 1.00 54.31 87 LYS A CA 1
ATOM 694 C C . LYS A 1 87 ? 25.600 7.005 -15.453 1.00 54.31 87 LYS A C 1
ATOM 696 O O . LYS A 1 87 ? 25.441 5.844 -15.801 1.00 54.31 87 LYS A O 1
ATOM 701 N N . VAL A 1 88 ? 25.206 7.445 -14.258 1.00 61.50 88 VAL A N 1
ATOM 702 C CA . VAL A 1 88 ? 24.512 6.620 -13.253 1.00 61.50 88 VAL A CA 1
ATOM 703 C C . VAL A 1 88 ? 23.045 6.432 -13.635 1.00 61.50 88 VAL A C 1
ATOM 705 O O . VAL A 1 88 ? 22.469 5.376 -13.395 1.00 61.50 88 VAL A O 1
ATOM 708 N N . LEU A 1 89 ? 22.440 7.432 -14.281 1.00 59.38 89 LEU A N 1
ATOM 709 C CA . LEU A 1 89 ? 21.096 7.296 -14.836 1.00 59.38 89 LEU A CA 1
ATOM 710 C C . LEU A 1 89 ? 21.083 6.282 -15.990 1.00 59.38 89 LEU A C 1
ATOM 712 O O . LEU A 1 89 ? 20.166 5.467 -16.055 1.00 59.38 89 LEU A O 1
ATOM 716 N N . GLU A 1 90 ? 22.080 6.271 -16.881 1.00 58.34 90 GLU A N 1
ATOM 717 C CA . GLU A 1 90 ? 22.187 5.279 -17.968 1.00 58.34 90 GLU A CA 1
ATOM 718 C C . GLU A 1 90 ? 22.197 3.820 -17.482 1.00 58.34 90 GLU A C 1
ATOM 720 O O . GLU A 1 90 ? 21.581 2.987 -18.138 1.00 58.34 90 GLU A O 1
ATOM 725 N N . GLU A 1 91 ? 22.777 3.521 -16.318 1.00 61.62 91 GLU A N 1
ATOM 726 C CA . GLU A 1 9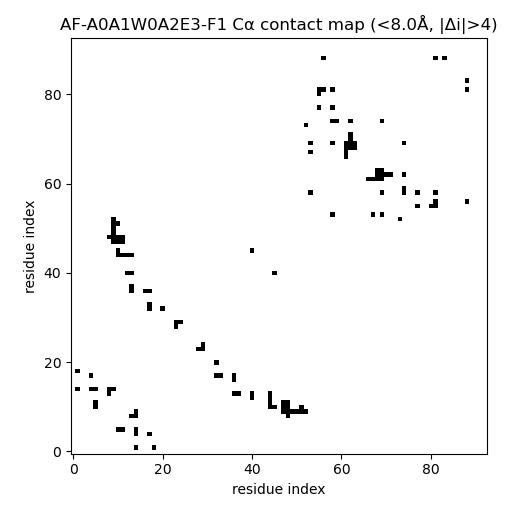1 ? 22.867 2.157 -15.765 1.00 61.62 91 GLU A CA 1
ATOM 727 C C . GLU A 1 91 ? 21.560 1.621 -15.140 1.00 61.62 91 GLU A C 1
ATOM 729 O O . GLU A 1 91 ? 21.461 0.427 -14.872 1.00 61.62 91 GLU A O 1
ATOM 734 N N . LEU A 1 92 ? 20.539 2.462 -14.929 1.00 56.81 92 LEU A N 1
ATOM 735 C CA . LEU A 1 92 ? 19.244 2.081 -14.331 1.00 56.81 92 LEU A CA 1
ATOM 736 C C . LEU A 1 92 ? 18.215 1.545 -15.356 1.00 56.81 92 LEU A C 1
ATOM 738 O O . LEU A 1 92 ? 17.011 1.705 -15.151 1.00 56.81 92 LEU A O 1
ATOM 742 N N . GLN A 1 93 ? 18.679 0.985 -16.479 1.00 48.34 93 GLN A N 1
ATOM 743 C CA . GLN A 1 93 ? 17.840 0.408 -17.545 1.00 48.34 93 GLN A CA 1
ATOM 744 C C . GLN A 1 93 ? 17.292 -0.981 -17.210 1.00 48.34 93 GLN A C 1
ATOM 746 O O . GLN A 1 93 ? 18.038 -1.799 -16.627 1.00 48.34 93 GLN A O 1
#

Organism: NCBI:txid74557

Sequence (93 aa):
MEEQLRECCGSSRWVRLMLDQRPFEGLEDMKKKAMEADAQLTREDWLEAFAAHPEVKNCKEDIGTKKKVISKWEAQEQSGAAQAEEKVLEELQ

Radius of gyration: 15.5 Å; Cα contacts (8 Å, |Δi|>4): 68; chains: 1; bounding box: 39×30×36 Å

pLDDT: mean 77.67, std 18.66, range [43.53, 98.0]

Nearest PDB structures (foldseek):
  3o7j-assembly1_A  TM=7.452E-01  e=1.304E-01  Klebsiella pneumoniae subsp. pneumoniae MGH 78578
  2q37-assembly1_A-2  TM=6.144E-01  e=3.722E-01  Arabidopsis thaliana
  3o7i-assembly2_B  TM=5.287E-01  e=3.125E-01  Klebsiella pneumoniae subsp. pneumoniae MGH 78578
  5uou-assembly1_A  TM=5.304E-01  e=5.595E-01  Klebsiella pneumoniae subsp. pneumoniae MGH 78578

Secondary structure (DSSP, 8-state):
-HHHHHHH---HHHHHHHHHTPPPSSHHHHHHHHHHHHTT--HHHHHHHHHHSPPTTGGGT-TTSTT----HHHHHHHTTTTTS-HHHHHT--